Protein AF-A0A5C9B1C1-F1 (afdb_monomer)

pLDDT: mean 93.49, std 6.4, range [60.19, 98.5]

Radius of gyration: 21.22 Å; Cα contacts (8 Å, |Δi|>4): 13; chains: 1; bounding box: 42×20×56 Å

Solvent-accessible surface area (backbone atoms only — not comparable to full-atom values): 4644 Å² total; per-residue (Å²): 136,84,92,80,92,78,93,68,59,68,68,59,49,51,52,46,51,54,51,20,65,76,68,74,46,60,57,72,56,53,51,51,49,53,52,52,52,49,54,52,50,52,52,51,51,54,52,51,52,53,50,52,51,53,33,54,76,72,63,68,65,81,55,69,70,59,53,52,55,52,48,69,72,68,69,126

Foldseek 3Di:
DDDDDDDDDPVVVVVLVVVCVVVVHDSVVVVVVVVVVVVVVVVVVVVVVVVVVVCVVVVVDDDPVVVVVVCVVPPD

Sequence (76 aa):
MQTDTLEIRPDIRAGLHALAEETHRPEAEMVNEALAAFLAHERWALARLREGLAQAERGEFVPDEEMAAFF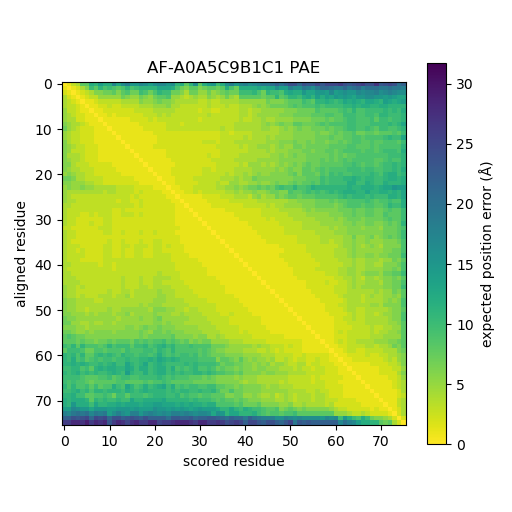ARYDA

Mean predicted aligned error: 5.49 Å

Structure (mmCIF, N/CA/C/O backbone):
data_AF-A0A5C9B1C1-F1
#
_entry.id   AF-A0A5C9B1C1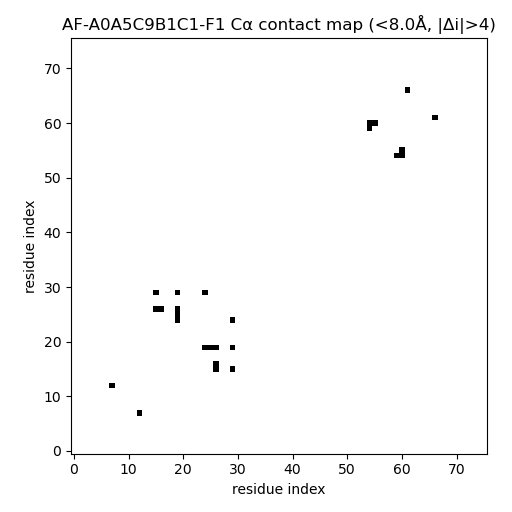-F1
#
loop_
_atom_site.group_PDB
_atom_site.id
_atom_site.type_symbol
_atom_site.label_atom_id
_atom_site.label_alt_id
_atom_site.label_comp_id
_atom_site.label_asym_id
_atom_site.label_entity_id
_atom_site.label_seq_id
_atom_site.pdbx_PDB_ins_code
_atom_site.Cartn_x
_atom_site.Cartn_y
_atom_site.Cartn_z
_atom_site.occupancy
_atom_site.B_iso_or_equiv
_atom_site.auth_seq_id
_atom_site.auth_comp_id
_atom_site.auth_asym_id
_atom_site.auth_atom_id
_atom_site.pdbx_PDB_model_num
ATOM 1 N N . MET A 1 1 ? 1.391 -11.571 20.244 1.00 64.88 1 MET A N 1
ATOM 2 C CA . MET A 1 1 ? 1.249 -10.353 19.419 1.00 64.88 1 MET A CA 1
ATOM 3 C C . MET A 1 1 ? 1.924 -9.212 20.154 1.00 64.88 1 MET A C 1
ATOM 5 O O . MET A 1 1 ? 1.867 -9.206 21.379 1.00 64.88 1 MET A O 1
ATOM 9 N N . GLN A 1 2 ? 2.596 -8.321 19.430 1.00 81.69 2 GLN A N 1
ATOM 10 C CA . GLN A 1 2 ? 3.128 -7.069 19.970 1.00 81.69 2 GLN A CA 1
ATOM 11 C C . GLN A 1 2 ? 2.104 -5.959 19.709 1.00 81.69 2 GLN A C 1
ATOM 13 O O . GLN A 1 2 ? 1.389 -6.020 18.709 1.00 81.69 2 GLN A O 1
ATOM 18 N N . THR A 1 3 ? 1.993 -5.003 20.629 1.00 85.44 3 THR A N 1
ATOM 19 C CA . THR A 1 3 ? 1.102 -3.849 20.484 1.00 85.44 3 THR A CA 1
ATOM 20 C C . THR A 1 3 ? 1.934 -2.648 20.073 1.00 85.44 3 THR A C 1
ATOM 22 O O . THR A 1 3 ? 2.806 -2.227 20.832 1.00 85.44 3 THR A O 1
ATOM 25 N N . ASP A 1 4 ? 1.628 -2.102 18.902 1.00 87.75 4 ASP A N 1
ATOM 26 C CA . ASP A 1 4 ? 2.242 -0.891 18.367 1.00 87.75 4 ASP A CA 1
ATOM 27 C C . ASP A 1 4 ? 1.190 0.220 18.258 1.00 87.75 4 ASP A C 1
ATOM 29 O O . ASP A 1 4 ? 0.004 -0.042 18.037 1.00 87.75 4 ASP A O 1
ATOM 33 N N . THR A 1 5 ? 1.620 1.471 18.411 1.00 91.50 5 THR A N 1
ATOM 34 C CA . THR A 1 5 ? 0.749 2.639 18.229 1.00 91.50 5 THR A CA 1
ATOM 35 C C . THR A 1 5 ? 0.845 3.119 16.785 1.00 91.50 5 THR A C 1
ATOM 37 O O . THR A 1 5 ? 1.933 3.450 16.317 1.00 91.50 5 THR A O 1
ATOM 40 N N . LEU A 1 6 ? -0.292 3.176 16.084 1.00 89.12 6 LEU A N 1
ATOM 41 C CA . LEU A 1 6 ? -0.394 3.722 14.730 1.00 89.12 6 LEU A CA 1
ATOM 42 C C . LEU A 1 6 ? -1.244 4.991 14.720 1.00 89.12 6 LEU A C 1
ATOM 44 O O . LEU A 1 6 ? -2.369 5.011 15.224 1.00 89.12 6 LEU A O 1
ATOM 48 N N . GLU A 1 7 ? -0.733 6.012 14.041 1.00 93.88 7 GLU A N 1
ATOM 49 C CA . GLU A 1 7 ? -1.506 7.195 13.688 1.00 93.88 7 GLU A CA 1
ATOM 50 C C . GLU A 1 7 ? -2.350 6.900 12.446 1.00 93.88 7 GLU A C 1
ATOM 52 O O . GLU A 1 7 ? -1.829 6.594 11.372 1.00 93.88 7 GLU A O 1
ATOM 57 N N . ILE A 1 8 ? -3.671 6.982 12.596 1.00 91.69 8 ILE A N 1
ATOM 58 C CA . ILE A 1 8 ? -4.638 6.729 11.524 1.00 91.69 8 ILE A CA 1
ATOM 59 C C . ILE A 1 8 ? -5.504 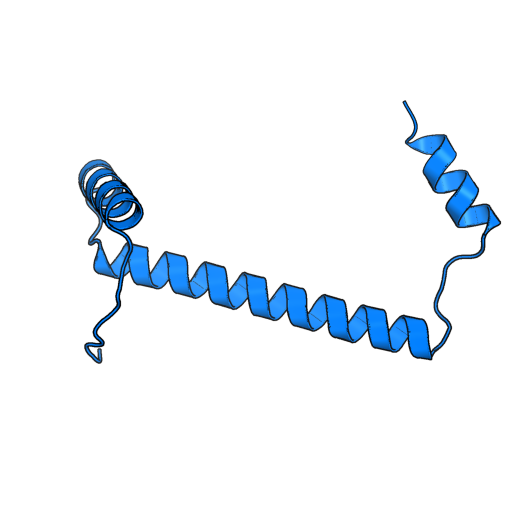7.970 11.376 1.00 91.69 8 ILE A C 1
ATOM 61 O O . ILE A 1 8 ? -6.074 8.464 12.351 1.00 91.69 8 ILE A O 1
ATOM 65 N N . ARG A 1 9 ? -5.622 8.459 10.140 1.00 96.56 9 ARG A N 1
ATOM 66 C CA . ARG A 1 9 ? -6.434 9.635 9.822 1.00 96.56 9 ARG A CA 1
ATOM 67 C C . ARG A 1 9 ? -7.909 9.389 10.216 1.00 96.56 9 ARG A C 1
ATOM 69 O O . ARG A 1 9 ? -8.397 8.273 10.009 1.00 96.56 9 ARG A O 1
ATOM 76 N N . PRO A 1 10 ? -8.629 10.380 10.782 1.00 96.00 10 PRO A N 1
ATOM 77 C CA . PRO A 1 10 ? -9.958 10.152 11.361 1.00 96.00 10 PRO A CA 1
ATOM 78 C C . PRO A 1 10 ? -10.999 9.572 10.397 1.00 96.00 10 PRO A C 1
ATOM 80 O O . PRO A 1 10 ? -11.799 8.732 10.792 1.00 96.00 10 PRO A O 1
ATOM 83 N N . ASP A 1 11 ? -10.972 9.981 9.131 1.00 96.44 11 ASP A N 1
ATOM 84 C CA . ASP A 1 11 ? -11.856 9.481 8.075 1.00 96.44 11 ASP A CA 1
ATOM 85 C C . ASP A 1 11 ? -11.591 8.005 7.738 1.00 96.44 11 ASP A C 1
ATOM 87 O O . ASP A 1 11 ? -12.535 7.235 7.579 1.00 96.44 11 ASP A O 1
ATOM 91 N N . ILE A 1 12 ? -10.322 7.581 7.706 1.00 94.19 12 ILE A N 1
ATOM 92 C CA . ILE A 1 12 ? -9.962 6.167 7.510 1.00 94.19 12 ILE A CA 1
ATOM 93 C C . ILE A 1 12 ? -10.433 5.336 8.703 1.00 94.19 12 ILE A C 1
ATOM 95 O O . ILE A 1 12 ? -11.015 4.269 8.518 1.00 94.19 12 ILE A O 1
ATOM 99 N N . ARG A 1 13 ? -10.216 5.829 9.929 1.00 93.25 13 ARG A N 1
ATOM 100 C CA . ARG A 1 13 ? -10.684 5.157 11.149 1.00 93.25 13 ARG A CA 1
ATOM 101 C C . ARG A 1 13 ? -12.205 4.999 11.150 1.00 93.25 13 ARG A C 1
ATOM 103 O O . ARG A 1 13 ? -12.689 3.925 11.481 1.00 93.25 13 ARG A O 1
ATOM 110 N N . ALA A 1 14 ? -12.944 6.035 10.754 1.00 94.62 14 ALA A N 1
ATOM 111 C CA . ALA A 1 14 ? -14.399 5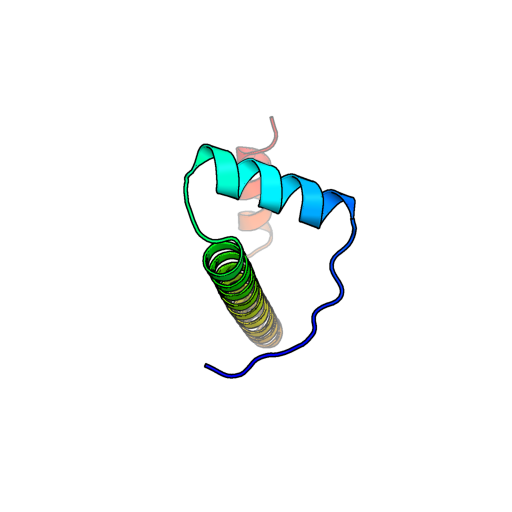.974 10.656 1.00 94.62 14 ALA A CA 1
ATOM 112 C C . ALA A 1 14 ? -14.865 4.926 9.630 1.00 94.62 14 ALA A C 1
ATOM 114 O O . ALA A 1 14 ? -15.779 4.157 9.918 1.00 94.62 14 ALA A O 1
ATOM 115 N N . GLY A 1 15 ? -14.209 4.852 8.466 1.00 93.69 15 GLY A N 1
ATOM 116 C CA . GLY A 1 15 ? -14.502 3.834 7.454 1.00 93.69 15 GLY A CA 1
ATOM 117 C C . GLY A 1 15 ? -14.192 2.408 7.921 1.00 93.69 15 GLY A C 1
ATOM 118 O O . GLY A 1 15 ? -15.002 1.509 7.712 1.00 93.69 15 GLY A O 1
ATOM 119 N N . LEU A 1 16 ? -13.055 2.204 8.596 1.00 92.69 16 LEU A N 1
ATOM 120 C CA . LEU A 1 16 ? -12.692 0.912 9.193 1.00 92.69 16 LEU A CA 1
ATOM 121 C C . LEU A 1 16 ? -13.708 0.473 10.247 1.00 92.69 16 LEU A C 1
ATOM 123 O O . LEU A 1 16 ? -14.130 -0.678 10.226 1.00 92.69 16 LEU A O 1
ATOM 127 N N . HIS A 1 17 ? -14.116 1.389 11.126 1.00 92.88 17 HIS A N 1
ATOM 128 C CA . HIS A 1 17 ? -15.102 1.112 12.164 1.00 92.88 17 HIS A CA 1
ATOM 129 C C . HIS A 1 17 ? -16.454 0.700 11.564 1.00 92.88 17 HIS A C 1
ATOM 131 O O . HIS A 1 17 ? -16.997 -0.337 11.927 1.00 92.88 17 HIS A O 1
ATOM 137 N N . ALA A 1 18 ? -16.963 1.456 10.585 1.00 94.69 18 ALA A N 1
ATOM 138 C CA . ALA A 1 18 ? -18.218 1.120 9.911 1.00 94.69 18 ALA A CA 1
ATOM 139 C C . ALA A 1 18 ? -18.163 -0.264 9.241 1.00 94.69 18 ALA A C 1
ATOM 141 O O . ALA A 1 18 ? -19.077 -1.071 9.396 1.00 94.69 18 ALA A O 1
ATOM 142 N N . LEU A 1 19 ? -17.062 -0.571 8.549 1.00 94.19 19 LEU A N 1
ATOM 143 C CA . LEU A 1 19 ? -16.897 -1.859 7.881 1.00 94.19 19 LEU A CA 1
ATOM 144 C C . LEU A 1 19 ? -16.732 -3.018 8.880 1.00 94.19 19 LEU A C 1
ATOM 146 O O . LEU A 1 19 ? -17.219 -4.121 8.627 1.00 94.19 19 LEU A O 1
ATOM 150 N N . ALA A 1 20 ? -16.072 -2.785 10.014 1.00 93.88 20 ALA A N 1
ATOM 151 C CA . ALA A 1 20 ? -15.952 -3.760 11.095 1.00 93.88 20 ALA A CA 1
ATOM 152 C C . ALA A 1 20 ? -17.324 -4.123 11.682 1.00 93.88 20 ALA A C 1
ATOM 154 O O . ALA A 1 20 ? -17.622 -5.309 11.826 1.00 93.88 20 ALA A O 1
ATOM 155 N N . GLU A 1 21 ? -18.178 -3.126 11.932 1.00 94.69 21 GLU A N 1
ATOM 156 C CA . GLU A 1 21 ? -19.551 -3.326 12.413 1.00 94.69 21 GLU A CA 1
ATOM 157 C C . GLU A 1 21 ? -20.405 -4.098 11.395 1.00 94.69 21 GLU A C 1
ATOM 159 O O . GLU A 1 21 ? -21.055 -5.081 11.745 1.00 94.69 21 GLU A O 1
ATOM 164 N N . GLU A 1 22 ? -20.361 -3.721 10.113 1.00 96.56 22 GLU A N 1
ATOM 165 C CA . GLU A 1 22 ? -21.124 -4.404 9.058 1.00 96.56 22 GLU A CA 1
ATOM 166 C C . GLU A 1 22 ? -20.684 -5.864 8.874 1.00 96.56 22 GLU A C 1
ATOM 168 O O . GLU A 1 22 ? -21.509 -6.773 8.739 1.00 96.56 22 GLU A O 1
ATOM 173 N N . THR A 1 23 ? -19.373 -6.110 8.893 1.00 94.38 23 THR A N 1
ATOM 174 C CA . THR A 1 23 ? -18.804 -7.447 8.663 1.00 94.38 23 THR A CA 1
ATOM 175 C C . THR A 1 23 ? -18.693 -8.292 9.930 1.00 94.38 23 THR A C 1
ATOM 177 O O . THR A 1 23 ? -18.387 -9.479 9.831 1.00 94.38 23 THR A O 1
ATOM 180 N N . HIS A 1 24 ? -18.971 -7.714 11.105 1.00 93.75 24 HIS A N 1
ATOM 181 C CA . HIS A 1 24 ? -18.787 -8.328 12.424 1.00 93.75 24 HIS A CA 1
ATOM 182 C C . HIS A 1 24 ? -17.356 -8.848 12.648 1.00 93.75 24 HIS A C 1
ATOM 184 O O . HIS A 1 24 ? -17.139 -9.862 13.319 1.00 93.75 24 HIS A O 1
ATOM 190 N N . ARG A 1 25 ? -16.366 -8.170 12.056 1.00 92.88 25 ARG A N 1
ATOM 191 C CA . ARG A 1 25 ? -14.946 -8.529 12.150 1.00 92.88 25 ARG A CA 1
ATOM 192 C C . ARG A 1 25 ? -14.211 -7.576 13.091 1.00 92.88 25 ARG A C 1
ATOM 194 O O . ARG A 1 25 ? -14.539 -6.393 13.137 1.00 92.88 25 ARG A O 1
ATOM 201 N N . PRO A 1 26 ? -13.178 -8.038 13.814 1.00 93.00 26 PRO A N 1
ATOM 202 C CA . PRO A 1 26 ? -12.371 -7.152 14.645 1.00 93.00 26 PRO A CA 1
ATOM 203 C C . PRO A 1 26 ? -11.597 -6.131 13.799 1.00 93.00 26 PRO A C 1
ATOM 205 O O . PRO A 1 26 ? -10.871 -6.512 12.880 1.00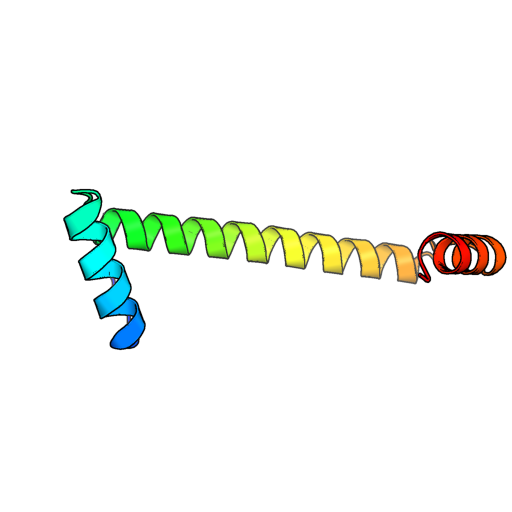 93.00 26 PRO A O 1
ATOM 208 N N . GLU A 1 27 ? -11.635 -4.848 14.173 1.00 89.94 27 GLU A N 1
ATOM 209 C CA . GLU A 1 27 ? -10.864 -3.789 13.493 1.00 89.94 27 GLU A CA 1
ATOM 210 C C . GLU A 1 27 ? -9.367 -4.117 13.392 1.00 89.94 27 GLU A C 1
ATOM 212 O O . GLU A 1 27 ? -8.735 -3.872 12.367 1.00 89.94 27 GLU A O 1
ATOM 217 N N . ALA A 1 28 ? -8.791 -4.716 14.440 1.00 89.94 28 ALA A N 1
ATOM 218 C CA . ALA A 1 28 ? -7.382 -5.101 14.457 1.00 89.94 28 ALA A CA 1
ATOM 219 C C . ALA A 1 28 ? -7.042 -6.128 13.364 1.00 89.94 28 ALA A C 1
ATOM 221 O O . ALA A 1 28 ? -5.954 -6.082 12.793 1.00 89.94 28 ALA A O 1
ATOM 222 N N . GLU A 1 29 ? -7.958 -7.046 13.053 1.00 91.00 29 GLU A N 1
ATOM 223 C CA . GLU A 1 29 ? -7.772 -8.013 11.970 1.00 91.00 29 GLU A CA 1
ATOM 224 C C . GLU A 1 29 ? -7.776 -7.300 10.615 1.00 91.00 29 GLU A C 1
ATOM 226 O O . GLU A 1 29 ? -6.879 -7.511 9.803 1.00 91.00 29 GLU A O 1
ATOM 231 N N . MET A 1 30 ? -8.717 -6.376 10.418 1.00 90.50 30 MET A N 1
ATOM 232 C CA . MET A 1 30 ? -8.846 -5.601 9.182 1.00 90.50 30 MET A CA 1
ATOM 233 C C . MET A 1 30 ? -7.647 -4.678 8.942 1.00 90.50 30 MET A C 1
ATOM 235 O O . MET A 1 30 ? -7.176 -4.558 7.814 1.00 90.50 30 MET A O 1
ATOM 239 N N . VAL A 1 31 ? -7.106 -4.060 9.997 1.00 92.00 31 VAL A N 1
ATOM 240 C CA . VAL A 1 31 ? -5.875 -3.259 9.909 1.00 92.00 31 VAL A CA 1
ATOM 241 C C . VAL A 1 31 ? -4.690 -4.131 9.497 1.00 92.00 31 VAL A C 1
ATOM 243 O O . VAL A 1 31 ? -3.933 -3.748 8.607 1.00 92.00 31 VAL A O 1
ATOM 246 N N . ASN A 1 32 ? -4.532 -5.314 10.097 1.00 93.06 32 ASN A N 1
ATOM 247 C CA . ASN A 1 32 ? -3.461 -6.235 9.715 1.00 93.06 32 ASN A CA 1
ATOM 248 C C . ASN A 1 32 ? -3.612 -6.722 8.267 1.00 93.06 32 ASN A C 1
ATOM 250 O O . ASN A 1 32 ? -2.623 -6.785 7.540 1.00 93.06 32 ASN A O 1
ATOM 254 N N . GLU A 1 33 ? -4.836 -7.016 7.831 1.00 93.12 33 GLU A N 1
ATOM 255 C CA . GLU A 1 33 ? -5.137 -7.397 6.450 1.00 93.12 33 GLU A CA 1
ATOM 256 C C . GLU A 1 33 ? -4.786 -6.270 5.466 1.00 93.12 33 GLU A C 1
ATOM 258 O O . GLU A 1 33 ? -4.077 -6.503 4.485 1.00 93.12 33 GLU A O 1
ATOM 263 N N . ALA A 1 34 ? -5.198 -5.034 5.762 1.00 92.75 34 ALA A N 1
ATOM 264 C CA . ALA A 1 34 ? -4.893 -3.868 4.939 1.00 92.75 34 ALA A CA 1
ATOM 265 C C . ALA A 1 34 ? -3.379 -3.617 4.832 1.00 92.75 34 ALA A C 1
ATOM 267 O O . ALA A 1 34 ? -2.861 -3.382 3.738 1.00 92.75 34 ALA A O 1
ATOM 268 N N . LEU A 1 35 ? -2.648 -3.719 5.948 1.00 94.62 35 LEU A N 1
ATOM 269 C CA . LEU A 1 35 ? -1.190 -3.578 5.964 1.00 94.62 35 LEU A CA 1
ATOM 270 C C . LEU A 1 35 ? -0.499 -4.704 5.186 1.00 94.62 35 LEU A C 1
ATOM 272 O O . LEU A 1 35 ? 0.447 -4.442 4.442 1.00 94.62 35 LEU A O 1
ATOM 276 N N . ALA A 1 36 ? -0.972 -5.945 5.315 1.00 96.75 36 ALA A N 1
ATOM 277 C CA . ALA A 1 36 ? -0.437 -7.075 4.564 1.00 96.75 36 ALA A CA 1
ATOM 278 C C . ALA A 1 36 ? -0.639 -6.893 3.052 1.00 96.75 36 ALA A C 1
ATOM 280 O O . ALA A 1 36 ? 0.304 -7.087 2.281 1.00 96.75 36 ALA A O 1
ATOM 281 N N . ALA A 1 37 ? -1.832 -6.461 2.634 1.00 97.25 37 ALA A N 1
ATOM 282 C CA . ALA A 1 37 ? -2.141 -6.172 1.237 1.00 97.25 37 ALA A CA 1
ATOM 283 C C . ALA A 1 37 ? -1.269 -5.034 0.682 1.00 97.25 37 ALA A C 1
ATOM 285 O O . ALA A 1 37 ? -0.695 -5.173 -0.400 1.00 97.25 37 ALA A O 1
ATOM 286 N N . PHE A 1 38 ? -1.101 -3.949 1.444 1.00 97.00 38 PHE A N 1
ATOM 287 C CA . PHE A 1 38 ? -0.224 -2.8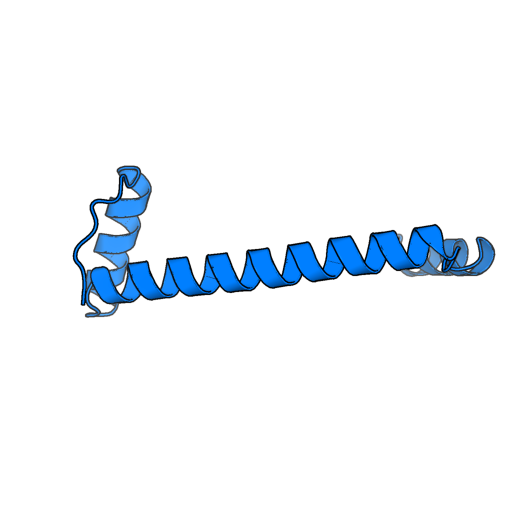38 1.075 1.00 97.00 38 PHE A CA 1
ATOM 288 C C . PHE A 1 38 ? 1.225 -3.302 0.885 1.00 97.00 38 PHE A C 1
ATOM 290 O O . PHE A 1 38 ? 1.819 -3.085 -0.169 1.00 97.00 38 PHE A O 1
ATOM 297 N N . LEU A 1 39 ? 1.786 -4.020 1.862 1.00 98.19 39 LEU A N 1
ATOM 298 C CA . LEU A 1 39 ? 3.160 -4.521 1.779 1.00 98.19 39 LEU A CA 1
ATOM 299 C C . LEU A 1 39 ? 3.358 -5.493 0.610 1.00 98.19 39 LEU A C 1
ATOM 301 O O . LEU A 1 39 ? 4.416 -5.477 -0.021 1.00 98.19 39 LEU A O 1
ATOM 305 N N . ALA A 1 40 ? 2.373 -6.343 0.316 1.00 98.25 40 ALA A N 1
ATOM 306 C CA . ALA A 1 40 ? 2.424 -7.242 -0.831 1.00 98.25 40 ALA A CA 1
ATOM 307 C C . ALA A 1 40 ? 2.441 -6.463 -2.156 1.00 98.25 40 ALA A C 1
ATOM 309 O O . ALA A 1 40 ? 3.274 -6.751 -3.020 1.00 98.25 40 ALA A O 1
ATOM 310 N N . HIS A 1 41 ? 1.577 -5.452 -2.285 1.00 98.38 41 HIS A N 1
ATOM 311 C CA . HIS A 1 41 ? 1.525 -4.579 -3.454 1.00 98.38 41 HIS A CA 1
ATOM 312 C C . HIS A 1 41 ? 2.850 -3.839 -3.671 1.00 98.38 41 HIS A C 1
ATOM 314 O O . HIS A 1 41 ? 3.432 -3.936 -4.751 1.00 98.38 41 HIS A O 1
ATOM 320 N N . GLU A 1 42 ? 3.376 -3.184 -2.634 1.00 98.44 42 GLU A N 1
ATOM 321 C CA . GLU A 1 42 ? 4.633 -2.432 -2.712 1.00 98.44 42 GLU A CA 1
ATOM 322 C C . GLU A 1 42 ? 5.817 -3.331 -3.083 1.00 98.44 42 GLU A C 1
ATOM 324 O O . GLU A 1 42 ? 6.643 -2.984 -3.928 1.00 98.44 42 GLU A O 1
ATOM 329 N N . ARG A 1 43 ? 5.896 -4.539 -2.508 1.00 98.38 43 ARG A N 1
ATOM 330 C CA . ARG A 1 43 ? 6.954 -5.501 -2.858 1.00 98.38 43 ARG A CA 1
ATOM 331 C C . ARG A 1 43 ? 6.872 -5.936 -4.314 1.00 98.38 43 ARG A C 1
ATOM 333 O O . ARG A 1 43 ? 7.908 -6.001 -4.977 1.00 98.38 43 ARG A O 1
ATOM 340 N N . TRP A 1 44 ? 5.671 -6.231 -4.805 1.00 98.25 44 TRP A N 1
ATOM 341 C CA . TRP A 1 44 ? 5.461 -6.575 -6.207 1.00 98.25 44 TRP A CA 1
ATOM 342 C C . TRP A 1 44 ? 5.848 -5.410 -7.128 1.00 98.25 44 TRP A C 1
ATOM 344 O O . TRP A 1 44 ? 6.608 -5.615 -8.075 1.00 98.25 44 TRP A O 1
ATOM 354 N N . ALA A 1 45 ? 5.405 -4.189 -6.821 1.00 98.25 45 ALA A N 1
ATOM 355 C CA . ALA A 1 45 ? 5.692 -3.002 -7.620 1.00 98.25 45 ALA A CA 1
ATOM 356 C C . ALA A 1 45 ? 7.200 -2.722 -7.685 1.00 98.25 45 ALA A C 1
ATOM 358 O O . ALA A 1 45 ? 7.762 -2.569 -8.770 1.00 98.25 45 ALA A O 1
ATOM 359 N N . LEU A 1 46 ? 7.886 -2.754 -6.540 1.00 98.50 46 LEU A N 1
ATOM 360 C CA . LEU A 1 46 ? 9.336 -2.575 -6.470 1.00 98.50 46 LEU A CA 1
ATOM 361 C C . LEU A 1 46 ? 10.095 -3.659 -7.240 1.00 98.50 46 LEU A C 1
ATOM 363 O O . LEU A 1 46 ? 11.090 -3.355 -7.898 1.00 98.50 46 LEU A O 1
ATOM 367 N N . ALA A 1 47 ? 9.645 -4.915 -7.183 1.00 98.31 47 ALA A N 1
ATOM 368 C CA . ALA A 1 47 ? 10.251 -5.993 -7.959 1.00 98.31 47 ALA A CA 1
ATOM 369 C C . ALA A 1 47 ? 10.081 -5.765 -9.469 1.00 98.31 47 ALA A C 1
ATOM 371 O O . ALA A 1 47 ? 11.046 -5.904 -10.217 1.00 98.31 47 ALA A O 1
ATOM 372 N N . ARG A 1 48 ? 8.886 -5.351 -9.914 1.00 98.12 48 ARG A N 1
ATOM 373 C CA . ARG A 1 48 ? 8.609 -5.038 -11.325 1.00 98.12 48 ARG A CA 1
ATOM 374 C C . ARG A 1 48 ? 9.428 -3.854 -11.828 1.00 98.12 48 ARG A C 1
ATOM 376 O O . ARG A 1 48 ? 9.961 -3.931 -12.928 1.00 98.12 48 ARG A O 1
ATOM 383 N N . LEU A 1 49 ? 9.563 -2.800 -11.024 1.00 98.12 49 LEU A N 1
ATOM 384 C CA . LEU A 1 49 ? 10.391 -1.642 -11.364 1.00 98.12 49 LEU A CA 1
ATOM 385 C C . LEU A 1 49 ? 11.864 -2.026 -11.518 1.00 98.12 49 LEU A C 1
ATOM 387 O O . LEU A 1 49 ? 12.497 -1.641 -12.496 1.00 98.12 49 LEU A O 1
ATOM 391 N N . ARG A 1 50 ? 12.404 -2.810 -10.578 1.00 98.31 50 ARG A N 1
ATOM 392 C CA . ARG A 1 50 ? 13.796 -3.283 -10.642 1.00 98.31 50 ARG A CA 1
ATOM 393 C C . ARG A 1 50 ? 14.044 -4.160 -11.860 1.00 98.31 50 ARG A C 1
ATOM 395 O O . ARG A 1 50 ? 15.058 -3.986 -12.524 1.00 98.31 50 ARG A O 1
ATOM 402 N N . GLU A 1 51 ? 13.119 -5.067 -12.157 1.00 97.62 51 GLU A N 1
ATOM 403 C CA . GLU A 1 51 ? 13.221 -5.922 -13.337 1.00 97.62 51 GLU A CA 1
ATOM 404 C C . GLU A 1 51 ? 13.175 -5.097 -14.627 1.00 97.62 51 GLU A C 1
ATOM 406 O O . GLU A 1 51 ? 14.052 -5.241 -15.469 1.00 97.62 51 GLU A O 1
ATOM 411 N N . GLY A 1 52 ? 12.217 -4.174 -14.755 1.00 96.44 52 GLY A N 1
ATOM 412 C CA . GLY A 1 52 ? 12.118 -3.300 -15.926 1.00 96.44 52 GLY A CA 1
ATOM 413 C C . GLY A 1 52 ? 13.361 -2.428 -16.127 1.00 96.44 52 GLY A C 1
ATOM 414 O O . GLY A 1 52 ? 13.821 -2.268 -17.254 1.00 96.44 52 GLY A O 1
ATOM 415 N N . LEU A 1 53 ? 13.957 -1.919 -15.042 1.00 98.00 53 LEU A N 1
ATOM 416 C CA . LEU A 1 53 ? 15.221 -1.184 -15.120 1.00 98.00 53 LEU A CA 1
ATOM 417 C C . LEU A 1 53 ? 16.365 -2.083 -15.609 1.00 98.00 53 LEU A C 1
ATOM 419 O O . LEU A 1 53 ? 17.110 -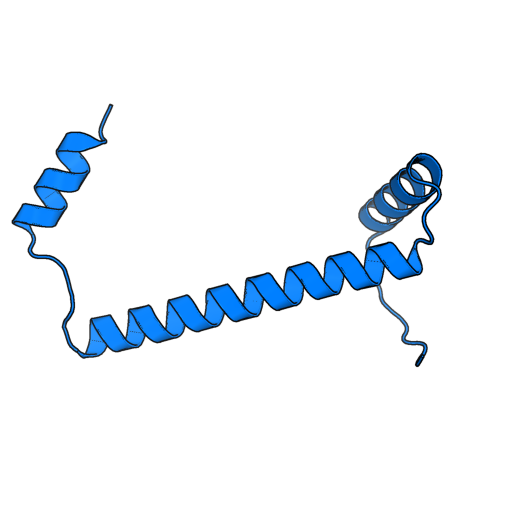1.685 -16.497 1.00 98.00 53 LEU A O 1
ATOM 423 N N . ALA A 1 54 ? 16.472 -3.309 -15.091 1.00 97.75 54 ALA A N 1
ATOM 424 C CA . ALA A 1 54 ? 17.507 -4.246 -15.519 1.00 97.75 54 ALA A CA 1
ATOM 425 C C . ALA A 1 54 ? 17.346 -4.661 -16.993 1.00 97.75 54 ALA A C 1
ATOM 427 O O . ALA A 1 54 ? 18.338 -4.842 -17.693 1.00 97.75 54 ALA A O 1
ATOM 428 N N . GLN A 1 55 ? 16.109 -4.811 -17.476 1.00 97.19 55 GLN A N 1
ATOM 429 C CA . GLN A 1 55 ? 15.801 -5.065 -18.889 1.00 97.19 55 GLN A CA 1
ATOM 430 C C . GLN A 1 55 ? 16.233 -3.885 -19.766 1.00 97.19 55 GLN A C 1
ATOM 432 O O . GLN A 1 55 ? 16.941 -4.074 -20.755 1.00 97.19 55 GLN A O 1
ATOM 437 N N . ALA A 1 56 ? 15.897 -2.662 -19.353 1.00 95.69 56 ALA A N 1
ATOM 438 C CA . ALA A 1 56 ? 16.304 -1.438 -20.036 1.00 95.69 56 ALA A CA 1
ATOM 439 C C . ALA A 1 56 ? 17.834 -1.292 -20.119 1.00 95.69 56 ALA A C 1
ATOM 441 O O . ALA A 1 56 ? 18.366 -0.969 -21.180 1.00 95.69 56 ALA A O 1
ATOM 442 N N . GLU A 1 57 ? 18.554 -1.584 -19.033 1.00 96.56 57 GLU A N 1
ATOM 443 C CA . GLU A 1 57 ? 20.024 -1.580 -19.001 1.00 96.56 57 GLU A CA 1
ATOM 444 C C . GLU A 1 57 ? 20.640 -2.621 -19.950 1.00 96.56 57 GLU A C 1
ATOM 446 O O . GLU A 1 57 ? 21.719 -2.393 -20.498 1.00 96.56 57 GLU A O 1
ATOM 451 N N . ARG A 1 58 ? 19.948 -3.743 -20.191 1.00 97.50 58 ARG A N 1
ATOM 452 C CA . ARG A 1 58 ? 20.333 -4.758 -21.189 1.00 97.50 58 ARG A CA 1
ATOM 453 C C . ARG A 1 58 ? 19.866 -4.427 -22.612 1.00 97.50 58 ARG A C 1
ATOM 455 O O . ARG A 1 58 ? 20.192 -5.171 -23.534 1.00 97.50 58 ARG A O 1
ATOM 462 N N . GLY A 1 59 ? 19.138 -3.327 -22.806 1.00 95.38 59 GLY A N 1
ATOM 463 C CA . GLY A 1 59 ? 18.575 -2.937 -24.099 1.00 95.38 59 GLY A CA 1
ATOM 464 C C . GLY A 1 59 ? 17.389 -3.796 -24.547 1.00 95.38 59 GLY A C 1
ATOM 465 O O . GLY A 1 59 ? 17.093 -3.839 -25.737 1.00 95.38 59 GLY A O 1
ATOM 466 N N . GLU A 1 60 ? 16.714 -4.482 -23.622 1.00 95.69 60 GLU A N 1
ATOM 467 C CA . GLU A 1 60 ? 15.537 -5.315 -23.897 1.00 95.69 60 GLU A CA 1
ATOM 468 C C . GLU A 1 60 ? 14.286 -4.443 -24.077 1.00 95.69 60 GLU A C 1
ATOM 470 O O . GLU A 1 60 ? 13.387 -4.406 -23.238 1.00 95.69 60 GLU A O 1
ATOM 475 N N . PHE A 1 61 ? 14.246 -3.719 -25.191 1.00 92.81 61 PHE A N 1
ATOM 476 C CA . PHE A 1 61 ? 13.078 -2.977 -25.647 1.00 92.81 61 PHE A CA 1
ATOM 477 C C . PHE A 1 61 ? 12.467 -3.664 -26.866 1.00 92.81 61 PHE A C 1
ATOM 479 O O . PHE A 1 61 ? 13.166 -4.319 -27.642 1.00 92.81 61 PHE A O 1
ATOM 486 N N . VAL A 1 62 ? 11.156 -3.504 -27.042 1.00 93.94 62 VAL A N 1
ATOM 487 C CA . VAL A 1 62 ? 10.507 -3.889 -28.299 1.00 93.94 62 VAL A CA 1
ATOM 488 C C . VAL A 1 62 ? 10.957 -2.943 -29.420 1.00 93.94 62 VAL A C 1
ATOM 490 O O . VAL A 1 62 ? 11.205 -1.765 -29.145 1.00 93.94 62 VAL A O 1
ATOM 493 N N . PRO A 1 63 ? 11.057 -3.416 -30.671 1.00 95.19 63 PRO A N 1
ATOM 494 C CA . PRO A 1 63 ? 11.309 -2.548 -31.816 1.00 95.19 63 PRO A CA 1
ATOM 495 C C . PRO A 1 63 ? 10.214 -1.489 -32.003 1.00 95.19 63 PRO A C 1
ATOM 497 O O . PRO A 1 63 ? 9.044 -1.713 -31.669 1.00 95.19 63 PRO A O 1
ATOM 500 N N . ASP A 1 64 ? 10.578 -0.357 -32.606 1.00 93.88 64 ASP A N 1
ATOM 501 C CA . ASP A 1 64 ? 9.667 0.769 -32.838 1.00 93.88 64 ASP A CA 1
ATOM 502 C C . ASP A 1 64 ? 8.435 0.359 -33.661 1.00 93.88 64 ASP A C 1
ATOM 504 O O . ASP A 1 64 ? 7.317 0.793 -33.372 1.00 93.88 64 ASP A O 1
ATOM 508 N N . GLU A 1 65 ? 8.608 -0.510 -34.662 1.00 95.75 65 GLU A N 1
ATOM 509 C CA . GLU A 1 65 ? 7.508 -1.008 -35.490 1.00 95.75 65 GLU A CA 1
ATOM 510 C C . GLU A 1 65 ? 6.484 -1.835 -34.700 1.00 95.75 65 GLU A C 1
ATOM 512 O O . GLU A 1 65 ? 5.280 -1.741 -34.958 1.00 95.75 65 GLU A O 1
ATOM 517 N N . GLU A 1 66 ? 6.939 -2.607 -33.710 1.00 95.19 66 GLU A N 1
ATOM 518 C CA . GLU A 1 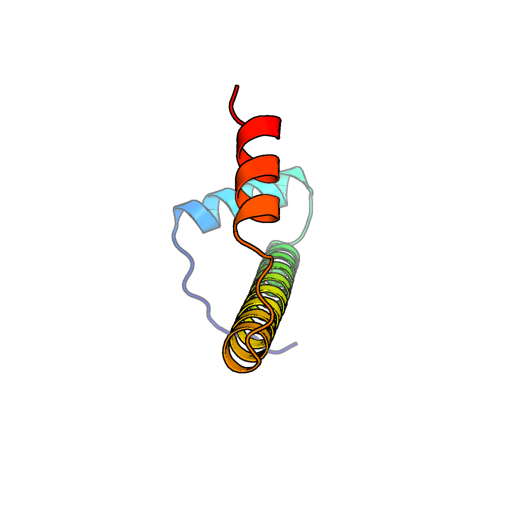66 ? 6.067 -3.399 -32.841 1.00 95.19 66 GLU A CA 1
ATOM 519 C C . GLU A 1 66 ? 5.285 -2.479 -31.900 1.00 95.19 66 GLU A C 1
ATOM 521 O O . GLU A 1 66 ? 4.070 -2.631 -31.736 1.00 95.19 66 GLU A O 1
ATOM 526 N N . MET A 1 67 ? 5.955 -1.460 -31.354 1.00 94.56 67 MET A N 1
ATOM 527 C CA . MET A 1 67 ? 5.318 -0.452 -30.510 1.00 94.56 67 MET A CA 1
ATOM 528 C C . MET A 1 67 ? 4.259 0.352 -31.283 1.00 94.56 67 MET A C 1
ATOM 530 O O . MET A 1 67 ? 3.151 0.565 -30.785 1.00 94.56 67 MET A O 1
ATOM 534 N N . ALA A 1 68 ? 4.550 0.753 -32.524 1.00 94.62 68 ALA A N 1
ATOM 535 C CA . ALA A 1 68 ? 3.601 1.464 -33.381 1.00 94.62 68 ALA A CA 1
ATOM 536 C C . ALA A 1 68 ? 2.359 0.613 -33.704 1.00 94.62 68 ALA A C 1
ATOM 538 O O . ALA A 1 68 ? 1.230 1.107 -33.642 1.00 94.62 68 ALA A O 1
ATOM 539 N N . ALA A 1 69 ? 2.552 -0.678 -33.997 1.00 95.06 69 ALA A N 1
ATOM 540 C CA . ALA A 1 69 ? 1.454 -1.610 -34.241 1.00 95.06 69 ALA A CA 1
ATOM 541 C C . ALA A 1 69 ? 0.576 -1.818 -32.993 1.00 95.06 69 ALA A C 1
ATOM 543 O O . ALA A 1 69 ? -0.645 -1.945 -33.113 1.00 95.06 69 ALA A O 1
ATOM 544 N N . PHE A 1 70 ? 1.176 -1.827 -31.797 1.00 94.75 70 PHE A N 1
ATOM 545 C CA . PHE A 1 70 ? 0.439 -1.899 -30.536 1.00 94.75 70 PHE A CA 1
ATOM 546 C C . PHE A 1 70 ? -0.478 -0.685 -30.343 1.00 94.75 70 PHE A C 1
ATOM 548 O O . PHE A 1 70 ? -1.667 -0.872 -30.093 1.00 94.75 70 PHE A O 1
ATOM 555 N N . PHE A 1 71 ? 0.029 0.542 -30.502 1.00 94.50 71 PHE A N 1
ATOM 556 C CA . PHE A 1 71 ? -0.796 1.747 -30.340 1.00 94.50 71 PHE A CA 1
ATOM 557 C C . PHE A 1 71 ? -1.939 1.806 -31.359 1.00 94.50 71 PHE A C 1
ATOM 559 O O . PHE A 1 71 ? -3.090 1.983 -30.969 1.00 94.50 71 PHE A O 1
ATOM 566 N N . ALA A 1 72 ? -1.665 1.519 -32.635 1.00 94.62 72 ALA A N 1
ATOM 567 C CA . ALA A 1 72 ? -2.690 1.504 -33.683 1.00 94.62 72 ALA A CA 1
ATOM 568 C C . ALA A 1 72 ? -3.831 0.501 -33.423 1.00 94.62 72 ALA A C 1
ATOM 570 O O . ALA A 1 72 ? -4.933 0.663 -33.943 1.00 94.62 72 ALA A O 1
ATOM 571 N N . ARG A 1 73 ? -3.578 -0.552 -32.635 1.00 94.38 73 ARG A N 1
A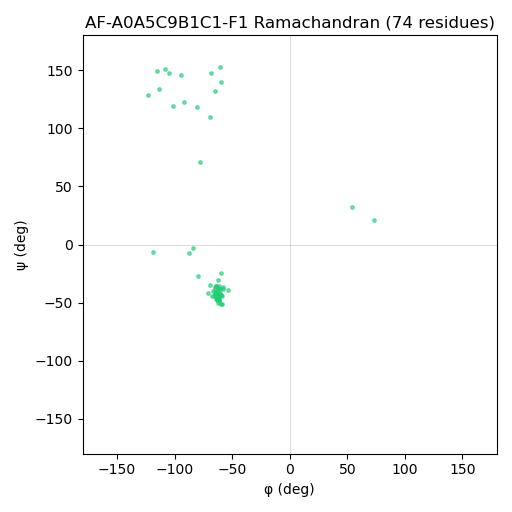TOM 572 C CA . ARG A 1 73 ? -4.581 -1.557 -32.262 1.00 94.38 73 ARG A CA 1
ATOM 573 C C . ARG A 1 73 ? -5.513 -1.097 -31.136 1.00 94.38 73 ARG A C 1
ATOM 575 O O . ARG A 1 73 ? -6.622 -1.624 -31.046 1.00 94.38 73 ARG A O 1
ATOM 582 N N . TYR A 1 74 ? -5.060 -0.198 -30.265 1.00 92.06 74 TYR A N 1
ATOM 583 C CA . TYR A 1 74 ? -5.775 0.181 -29.041 1.00 92.06 74 TYR A CA 1
ATOM 584 C C . TYR A 1 74 ? -6.166 1.663 -28.969 1.00 92.06 74 TYR A C 1
ATOM 586 O O . TYR A 1 74 ? -6.910 2.024 -28.060 1.00 92.06 74 TYR A O 1
ATOM 594 N N . ASP A 1 75 ? -5.738 2.494 -29.922 1.00 74.06 75 ASP A N 1
ATOM 595 C CA . ASP A 1 75 ? -6.327 3.816 -30.149 1.00 74.06 75 ASP A CA 1
ATOM 596 C C . ASP A 1 75 ? -7.751 3.654 -30.721 1.00 74.06 75 ASP A C 1
ATOM 598 O O . ASP A 1 75 ? -7.934 3.219 -31.862 1.00 74.06 75 ASP A O 1
ATOM 602 N N . ALA A 1 76 ? -8.755 3.987 -29.902 1.00 60.19 76 ALA A N 1
ATOM 603 C CA . ALA A 1 76 ? -10.172 4.102 -30.256 1.00 60.19 76 ALA A CA 1
ATOM 604 C C . ALA A 1 76 ? -10.698 5.492 -29.882 1.00 60.19 76 ALA A C 1
ATOM 606 O O . ALA A 1 76 ? -10.379 5.957 -28.762 1.00 60.19 76 ALA A O 1
#

Secondary structure (DSSP, 8-state):
---------HHHHHHHHHHHHHHT--HHHHHHHHHHHHHHHHHHHHHHHHHHHHHHHTT----HHHHHHHHHHH--